Protein AF-A0AAD9BSB8-F1 (afdb_monomer)

Secondary structure (DSSP, 8-state):
-HHHHHHHHHHS----TTS---PPP-TTTT-EEEEESSSEEEEESTTHHHHHIIIIIHHHHHHHHH--

Mean predicted aligned error: 5.25 Å

Nearest PDB structures (foldseek):
  8axc-assembly3_C  TM=9.647E-01  e=2.989E-04  Mus musculus
  8axc-assembly1_A  TM=9.652E-01  e=3.656E-04  Mus musculus
  5lkr-assembly2_B  TM=8.910E-01  e=3.836E-03  Homo sapiens
  3vkf-assembly2_A  TM=8.926E-01  e=3.764E-02  Rattus norvegicus
  3vkf-assembly1_B  TM=8.869E-01  e=3.520E-02  Rattus norvegicus

Sequence (68 aa):
MMARWSNFARTGSPNGPGL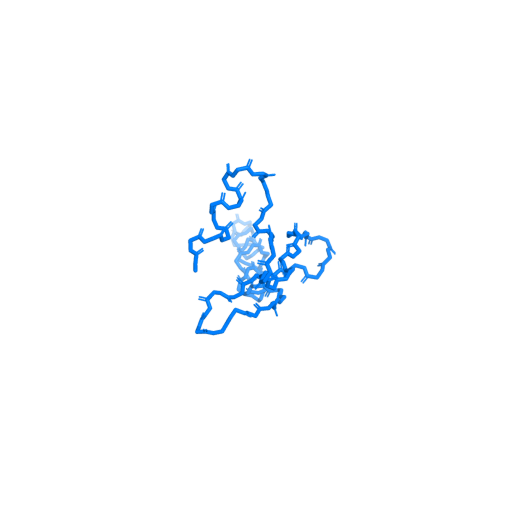VSWPQYDRQQQQEYMELGLMQTLKQNLKKERVHFASVVLTQQLEQSAGD

Organism: Dissostichus eleginoides (NCBI:txid100907)

pLDDT: mean 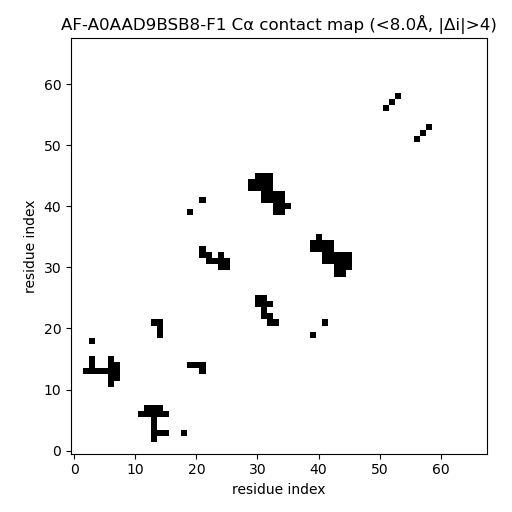89.82, std 7.5, range [51.06, 96.94]

InterPro domains:
  IPR002018 Carboxylesterase, type B [PF00135] (1-53)
  IPR029058 Alpha/Beta hydrolase fold [G3DSA:3.40.50.1820] (1-67)
  IPR029058 Alpha/Beta hydrolase fold [SSF53474] (1-53)

Radius of gyration: 17.57 Å; Cα contacts (8 Å, |Δi|>4): 58; chains: 1; bounding box: 34×25×54 Å

Solvent-accessible surface area (backbone atoms only — not comparable to full-atom values): 4278 Å² total; per-residue (Å²): 120,64,67,37,54,55,30,25,77,73,72,76,41,50,56,55,92,98,52,80,84,69,75,80,74,36,91,86,59,72,34,45,44,77,44,87,57,100,64,76,41,82,45,57,50,80,64,47,69,60,52,46,39,61,68,46,54,49,49,53,50,52,55,58,66,71,76,111

Structure (mmCIF, N/C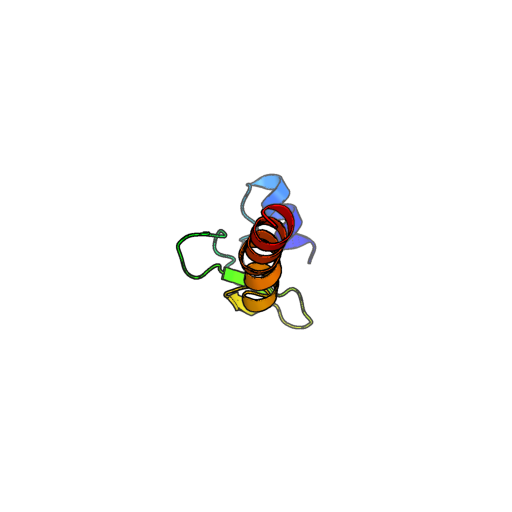A/C/O backbone):
data_AF-A0AAD9BSB8-F1
#
_entry.id   AF-A0AAD9BSB8-F1
#
loop_
_atom_site.group_PDB
_atom_site.id
_atom_site.type_symbol
_atom_site.label_atom_id
_atom_site.label_alt_id
_atom_site.label_comp_id
_atom_site.label_asym_id
_atom_site.label_entity_id
_atom_site.label_seq_id
_atom_site.pdbx_PDB_ins_code
_atom_site.Cartn_x
_atom_site.Cartn_y
_atom_site.Cartn_z
_atom_site.occupancy
_atom_site.B_iso_or_equiv
_atom_site.auth_seq_id
_atom_site.auth_comp_id
_atom_site.auth_asym_id
_atom_site.auth_atom_id
_atom_site.pdbx_PDB_model_num
ATOM 1 N N . MET A 1 1 ? 8.818 -10.168 -10.509 1.00 66.19 1 MET A N 1
ATOM 2 C CA . MET A 1 1 ? 8.884 -9.651 -9.123 1.00 66.19 1 MET A CA 1
ATOM 3 C C . MET A 1 1 ? 10.063 -8.699 -8.916 1.00 66.19 1 MET A C 1
ATOM 5 O O . MET A 1 1 ? 9.835 -7.569 -8.513 1.00 66.19 1 MET A O 1
ATOM 9 N N . MET A 1 2 ? 11.297 -9.106 -9.247 1.00 83.69 2 MET A N 1
ATOM 10 C CA . MET A 1 2 ? 12.512 -8.324 -8.948 1.00 83.69 2 MET A CA 1
ATOM 11 C C . MET A 1 2 ? 12.575 -6.943 -9.621 1.00 83.69 2 MET A C 1
ATOM 13 O O . MET A 1 2 ? 12.989 -5.993 -8.974 1.00 83.69 2 MET A O 1
ATOM 17 N N . ALA A 1 3 ? 12.103 -6.803 -10.867 1.00 86.25 3 ALA A N 1
ATOM 18 C C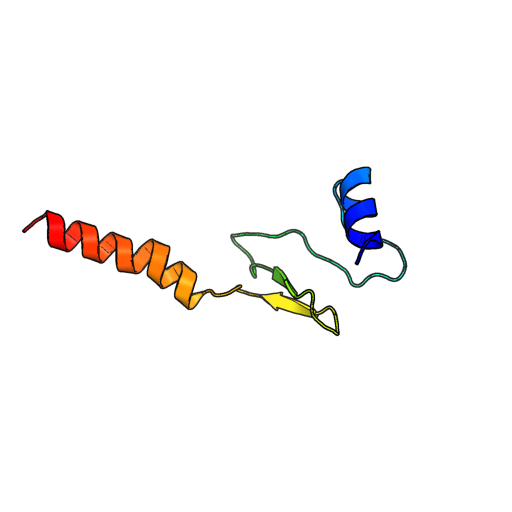A . ALA A 1 3 ? 12.199 -5.543 -11.619 1.00 86.25 3 ALA A CA 1
ATOM 19 C C . ALA A 1 3 ? 11.524 -4.340 -10.922 1.00 86.25 3 ALA A C 1
ATOM 21 O O . ALA A 1 3 ? 12.079 -3.244 -10.895 1.00 86.25 3 ALA A O 1
ATOM 22 N N . ARG A 1 4 ? 10.350 -4.544 -10.305 1.00 88.69 4 ARG A N 1
ATOM 23 C CA . ARG A 1 4 ? 9.633 -3.486 -9.565 1.00 88.69 4 ARG A CA 1
ATOM 24 C C . ARG A 1 4 ? 10.419 -3.044 -8.333 1.00 88.69 4 ARG A C 1
ATOM 26 O O . ARG A 1 4 ? 10.575 -1.852 -8.100 1.00 8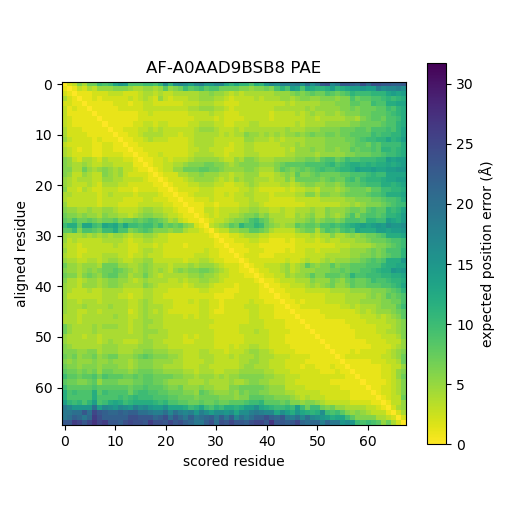8.69 4 ARG A O 1
ATOM 33 N N . TRP A 1 5 ? 10.968 -4.000 -7.585 1.00 90.19 5 TRP A N 1
ATOM 34 C CA . TRP A 1 5 ? 11.781 -3.720 -6.402 1.00 90.19 5 TRP A CA 1
ATOM 35 C C . TRP A 1 5 ? 13.125 -3.082 -6.753 1.00 90.19 5 TRP A C 1
ATOM 37 O O . TRP A 1 5 ? 13.543 -2.154 -6.069 1.00 90.19 5 TRP A O 1
ATOM 47 N N . SER A 1 6 ? 13.773 -3.504 -7.845 1.00 93.19 6 SER A N 1
ATOM 48 C CA . SER A 1 6 ? 15.008 -2.868 -8.316 1.00 93.19 6 SER A CA 1
ATOM 49 C C . SER A 1 6 ? 14.780 -1.435 -8.791 1.00 93.19 6 SER A C 1
ATOM 51 O O . SER A 1 6 ? 15.629 -0.581 -8.554 1.00 93.19 6 SER A O 1
ATOM 53 N N . ASN A 1 7 ? 13.642 -1.156 -9.437 1.00 92.62 7 ASN A N 1
ATOM 54 C CA . ASN A 1 7 ? 13.275 0.206 -9.828 1.00 92.62 7 ASN A CA 1
ATOM 55 C C . ASN A 1 7 ? 13.019 1.063 -8.590 1.00 92.62 7 ASN A C 1
ATOM 57 O O . ASN A 1 7 ? 13.628 2.121 -8.453 1.00 92.62 7 ASN A O 1
ATOM 61 N N . PHE A 1 8 ? 12.227 0.555 -7.641 1.00 92.88 8 PHE A N 1
ATOM 62 C CA . PHE A 1 8 ? 11.959 1.248 -6.385 1.00 92.88 8 PHE A CA 1
ATOM 63 C C . PHE A 1 8 ? 13.246 1.567 -5.613 1.00 92.88 8 PHE A C 1
ATOM 65 O O . PHE A 1 8 ? 13.447 2.708 -5.215 1.00 92.88 8 PHE A O 1
ATOM 72 N N . ALA A 1 9 ? 14.160 0.601 -5.477 1.00 93.81 9 ALA A N 1
ATOM 73 C CA . ALA A 1 9 ? 15.443 0.809 -4.805 1.00 93.81 9 ALA A CA 1
ATOM 74 C C . ALA A 1 9 ? 16.329 1.866 -5.492 1.00 93.81 9 ALA A C 1
ATOM 76 O O . ALA A 1 9 ? 17.156 2.488 -4.833 1.00 93.81 9 ALA A O 1
ATOM 77 N N . ARG A 1 10 ? 16.173 2.072 -6.808 1.00 93.44 10 ARG A N 1
ATOM 78 C CA . ARG A 1 10 ? 16.976 3.023 -7.590 1.00 93.44 10 ARG A CA 1
ATOM 79 C C . ARG A 1 10 ? 16.371 4.424 -7.644 1.00 93.44 10 ARG A C 1
ATOM 81 O O . ARG A 1 10 ? 17.118 5.395 -7.622 1.00 93.44 10 ARG A O 1
ATOM 88 N N . THR A 1 11 ? 15.053 4.535 -7.792 1.00 93.94 11 THR A N 1
ATOM 89 C CA . THR A 1 11 ? 14.378 5.805 -8.127 1.00 93.94 11 THR A CA 1
ATOM 90 C C . THR A 1 11 ? 13.277 6.197 -7.147 1.00 93.94 11 THR A C 1
ATOM 92 O O . THR A 1 11 ? 12.679 7.257 -7.302 1.00 93.94 11 THR A O 1
ATOM 95 N N . GLY A 1 12 ? 12.954 5.344 -6.172 1.00 91.38 12 GLY A N 1
ATOM 96 C CA . GLY A 1 12 ? 11.788 5.512 -5.304 1.00 91.38 12 GLY A CA 1
ATOM 97 C C . GLY A 1 12 ? 10.452 5.193 -5.986 1.00 91.38 12 GLY A C 1
ATOM 98 O O . GLY A 1 12 ? 9.413 5.246 -5.336 1.00 91.38 12 GLY A O 1
ATOM 99 N N . SER A 1 13 ? 10.454 4.819 -7.273 1.00 92.19 13 SER A N 1
ATOM 100 C CA . SER A 1 13 ? 9.256 4.438 -8.024 1.00 92.19 13 SER A CA 1
ATOM 101 C C . SER A 1 13 ? 9.373 3.002 -8.536 1.00 92.19 13 SER A C 1
ATOM 103 O O . SER A 1 13 ? 10.353 2.662 -9.200 1.00 92.19 13 SER A O 1
ATOM 105 N N . PRO A 1 14 ? 8.383 2.132 -8.280 1.00 91.88 14 PRO A N 1
ATOM 106 C CA . PRO A 1 14 ? 8.408 0.756 -8.769 1.00 91.88 14 PRO A CA 1
ATOM 107 C C . PRO A 1 14 ? 8.048 0.641 -10.262 1.00 91.88 14 PRO A C 1
ATOM 109 O O . PRO A 1 14 ? 8.113 -0.452 -10.832 1.00 91.88 14 PRO A O 1
ATOM 112 N N . ASN A 1 15 ? 7.638 1.747 -10.891 1.00 92.62 15 ASN A N 1
ATOM 113 C CA . ASN A 1 15 ? 7.180 1.787 -12.275 1.00 92.62 15 ASN A CA 1
ATOM 114 C C . ASN A 1 15 ? 8.347 1.712 -13.266 1.00 92.62 15 ASN A C 1
ATOM 116 O O . ASN A 1 15 ? 9.471 2.114 -12.974 1.00 92.62 15 ASN A O 1
ATOM 120 N N . GLY A 1 16 ? 8.080 1.172 -14.453 1.00 88.19 16 GLY A N 1
ATOM 121 C CA . GLY A 1 16 ? 9.066 1.055 -15.522 1.00 88.19 16 GLY A CA 1
ATOM 122 C C . GLY A 1 16 ? 8.469 0.466 -16.802 1.00 88.19 16 GLY A C 1
ATOM 123 O O . GLY A 1 16 ? 7.320 0.018 -16.787 1.00 88.19 16 GLY A O 1
ATOM 124 N N . PRO A 1 17 ? 9.226 0.459 -17.911 1.00 86.44 17 PRO A N 1
ATOM 125 C CA . PRO A 1 17 ? 8.745 -0.050 -19.192 1.00 86.44 17 PRO A CA 1
ATOM 126 C C . PRO A 1 17 ? 8.229 -1.493 -19.090 1.00 86.44 17 PRO A C 1
ATOM 128 O O . PRO A 1 17 ? 8.875 -2.347 -18.484 1.00 86.44 17 PRO A O 1
ATOM 131 N N . GLY A 1 18 ? 7.058 -1.763 -19.675 1.00 84.06 18 GLY A N 1
ATOM 132 C CA . GLY A 1 18 ? 6.444 -3.098 -19.690 1.00 84.06 18 GLY A CA 1
ATOM 133 C C . GLY A 1 18 ? 5.808 -3.550 -18.367 1.00 84.06 18 GLY A C 1
ATOM 134 O O . GLY A 1 18 ? 5.350 -4.687 -18.275 1.00 84.06 18 GLY A O 1
ATOM 135 N N . LEU A 1 19 ? 5.761 -2.691 -17.343 1.00 85.69 19 LEU A N 1
ATOM 136 C CA . LEU A 1 19 ? 5.107 -2.979 -16.066 1.00 85.69 19 LEU A CA 1
ATOM 137 C C . LEU A 1 19 ? 3.769 -2.241 -15.964 1.00 85.69 19 LEU A C 1
ATOM 139 O O . LEU A 1 19 ? 3.660 -1.077 -16.343 1.00 85.69 19 LEU A O 1
ATOM 1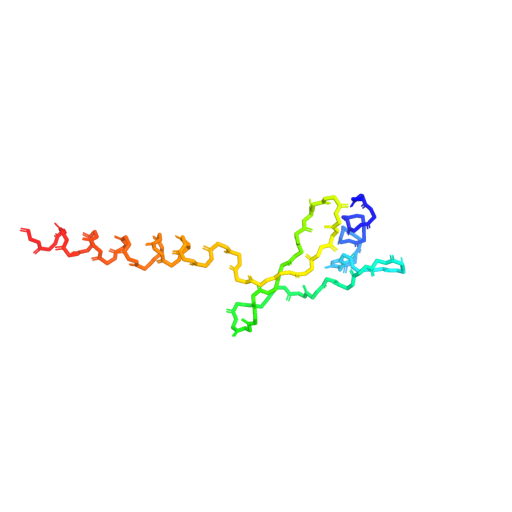43 N N . VAL A 1 20 ? 2.761 -2.904 -15.388 1.00 85.00 20 VAL A N 1
ATOM 144 C CA . VAL A 1 20 ? 1.491 -2.258 -15.024 1.00 85.00 20 VAL A CA 1
ATOM 145 C C . VAL A 1 20 ? 1.766 -1.145 -14.015 1.00 85.00 20 VAL A C 1
ATOM 147 O O . VAL A 1 20 ? 2.494 -1.365 -13.037 1.00 85.00 20 VAL A O 1
ATOM 150 N N . SER A 1 21 ? 1.167 0.023 -14.256 1.00 88.56 21 SER A N 1
ATOM 151 C CA . SER A 1 21 ? 1.293 1.187 -13.382 1.00 88.56 21 SER A CA 1
ATOM 152 C C . SER A 1 21 ? 0.925 0.832 -11.941 1.00 88.56 21 SER A C 1
ATOM 154 O O . SER A 1 21 ? -0.094 0.198 -11.676 1.00 88.56 21 SER A O 1
ATOM 156 N N . TRP A 1 22 ? 1.787 1.213 -11.007 1.00 90.94 22 TRP A N 1
ATOM 157 C CA . TRP A 1 22 ? 1.549 1.186 -9.574 1.00 90.94 22 TRP A CA 1
ATOM 158 C C . TRP A 1 22 ? 1.396 2.632 -9.104 1.00 90.94 22 TRP A C 1
ATOM 160 O O . TRP A 1 22 ? 2.406 3.345 -9.039 1.00 90.94 22 TRP A O 1
ATOM 170 N N . PRO A 1 23 ? 0.172 3.092 -8.806 1.00 90.44 23 PRO A N 1
ATOM 171 C CA . PRO A 1 23 ? -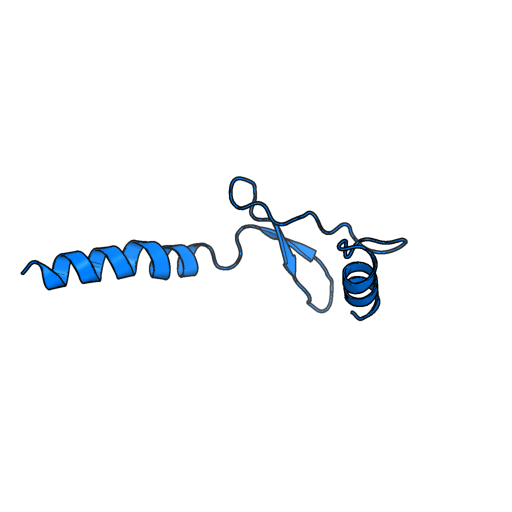0.012 4.401 -8.212 1.00 90.44 23 PRO A CA 1
ATOM 172 C C . PRO A 1 23 ? 0.558 4.411 -6.792 1.00 90.44 23 PRO A C 1
ATOM 174 O O . PRO A 1 23 ? 0.646 3.381 -6.115 1.00 90.44 23 PRO A O 1
ATOM 177 N N . GLN A 1 24 ? 0.974 5.591 -6.349 1.00 91.75 24 GLN A N 1
ATOM 178 C CA . GLN A 1 24 ? 1.385 5.795 -4.969 1.00 91.75 24 GLN A CA 1
ATOM 179 C C . GLN A 1 24 ? 0.183 5.595 -4.042 1.00 91.75 24 GLN A C 1
ATOM 181 O O . GLN A 1 24 ? -0.921 6.040 -4.341 1.00 91.75 24 GLN A O 1
ATOM 186 N N . TYR A 1 25 ? 0.411 4.950 -2.898 1.00 92.19 25 TYR A N 1
ATOM 187 C CA . TYR A 1 25 ? -0.639 4.783 -1.903 1.00 92.19 25 TYR A CA 1
ATOM 188 C C . TYR A 1 25 ? -1.050 6.137 -1.314 1.00 92.19 25 TYR A C 1
ATOM 190 O O . TYR A 1 25 ? -0.216 6.870 -0.776 1.00 92.19 25 TYR A O 1
ATOM 198 N N . ASP A 1 26 ? -2.346 6.425 -1.366 1.00 91.94 26 ASP A N 1
ATOM 199 C CA . ASP A 1 26 ? -2.960 7.611 -0.780 1.00 91.94 26 ASP A CA 1
ATOM 200 C C . ASP A 1 26 ? -4.033 7.181 0.231 1.00 91.94 26 ASP A C 1
ATOM 202 O O . ASP A 1 26 ? -4.946 6.414 -0.083 1.00 91.94 26 ASP A O 1
ATOM 206 N N . ARG A 1 27 ? -3.907 7.680 1.468 1.00 86.19 27 ARG A N 1
ATOM 207 C CA . ARG A 1 27 ? -4.824 7.377 2.577 1.00 86.19 27 ARG A CA 1
ATOM 208 C C . ARG A 1 27 ? -6.198 8.027 2.432 1.00 86.19 27 ARG A C 1
ATOM 210 O O . ARG A 1 27 ? -7.142 7.495 3.010 1.00 86.19 27 ARG A O 1
ATOM 217 N N . GLN A 1 28 ? -6.284 9.159 1.741 1.00 86.25 28 GLN A N 1
ATOM 218 C CA . GLN A 1 28 ? -7.495 9.960 1.556 1.00 86.25 28 GLN A CA 1
ATOM 219 C C . GLN A 1 28 ? -8.246 9.597 0.270 1.00 86.25 28 GLN A C 1
ATOM 221 O O . GLN A 1 28 ? -9.452 9.814 0.193 1.00 86.25 28 GLN A O 1
ATOM 226 N N . GLN A 1 29 ? -7.551 9.042 -0.7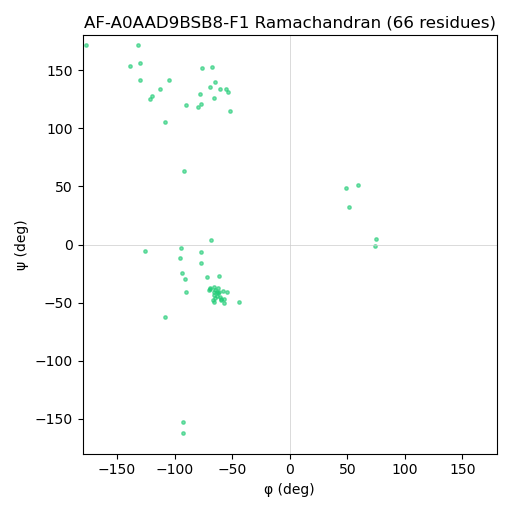25 1.00 84.50 29 GLN A N 1
ATOM 227 C CA . GLN A 1 29 ? -8.162 8.571 -1.971 1.00 84.50 29 GLN A CA 1
ATOM 228 C C . GLN A 1 29 ? -8.535 7.077 -1.901 1.00 84.50 29 GLN A C 1
ATOM 230 O O . GLN A 1 29 ? -8.819 6.532 -0.837 1.00 84.50 29 GLN A O 1
ATOM 235 N N . GLN A 1 30 ? -8.558 6.396 -3.049 1.00 82.62 30 GLN A N 1
ATOM 236 C CA . GLN A 1 30 ? -9.062 5.032 -3.232 1.00 82.62 30 GLN A CA 1
ATOM 237 C C . GLN A 1 30 ? -8.214 3.932 -2.546 1.00 82.62 30 GLN A C 1
ATOM 239 O O . GLN A 1 30 ? -8.535 2.751 -2.680 1.00 82.62 30 GLN A O 1
ATOM 244 N N . GLN A 1 31 ? -7.165 4.292 -1.786 1.00 90.75 31 GLN A N 1
ATOM 245 C CA . GLN A 1 31 ? -6.290 3.365 -1.051 1.00 90.75 31 GLN A CA 1
ATOM 246 C C . GLN A 1 31 ? -5.812 2.204 -1.935 1.00 90.75 31 GLN A C 1
ATOM 248 O O . GLN A 1 31 ? -5.941 1.024 -1.590 1.00 90.75 31 GLN A O 1
ATOM 253 N N . GLU A 1 32 ? -5.318 2.560 -3.120 1.00 93.75 32 GLU A N 1
ATOM 254 C CA . GLU A 1 32 ? -4.912 1.611 -4.149 1.00 93.75 32 GLU A CA 1
ATOM 255 C C . GLU A 1 32 ? -3.660 0.838 -3.739 1.00 93.75 32 GLU A C 1
ATOM 257 O O . GLU A 1 32 ? -2.671 1.397 -3.263 1.00 93.75 32 GLU A O 1
ATOM 262 N N . TYR A 1 33 ? -3.682 -0.469 -3.965 1.00 93.00 33 TYR A N 1
ATOM 263 C CA . TYR A 1 33 ? -2.556 -1.355 -3.728 1.00 93.00 33 TYR A CA 1
ATOM 264 C C . TYR A 1 33 ? -2.420 -2.363 -4.868 1.00 93.00 33 TYR A C 1
ATOM 266 O O . TYR A 1 33 ? -3.389 -2.721 -5.538 1.00 93.00 33 TYR A O 1
ATOM 274 N N . MET A 1 34 ? -1.197 -2.842 -5.081 1.00 92.69 34 MET A N 1
ATOM 275 C CA . MET A 1 34 ? -0.928 -3.908 -6.039 1.00 92.69 34 MET A CA 1
ATOM 276 C C . MET A 1 34 ? -1.028 -5.263 -5.337 1.00 92.69 34 MET A C 1
ATOM 278 O O . MET A 1 34 ? -0.263 -5.542 -4.411 1.00 92.69 34 MET A O 1
ATOM 282 N N . GLU A 1 35 ? -1.935 -6.125 -5.789 1.00 92.25 35 GLU A N 1
ATOM 283 C CA . GLU A 1 35 ? -1.956 -7.526 -5.384 1.00 92.25 35 GLU A CA 1
ATOM 284 C C . GLU A 1 35 ? -0.899 -8.299 -6.177 1.00 92.25 35 GLU A C 1
ATOM 286 O O . GLU A 1 35 ? -0.950 -8.394 -7.404 1.00 92.25 35 GLU A O 1
ATOM 291 N N . LEU A 1 36 ? 0.076 -8.860 -5.464 1.00 89.00 36 LEU A N 1
ATOM 292 C CA . LEU A 1 36 ? 1.184 -9.613 -6.047 1.00 89.00 36 LEU A CA 1
ATOM 293 C C . LEU A 1 36 ? 0.843 -11.112 -6.110 1.00 89.00 36 LEU A C 1
ATOM 295 O O . LEU A 1 36 ? 1.472 -11.928 -5.440 1.00 89.00 36 LEU A O 1
ATOM 299 N N . GLY A 1 37 ? -0.193 -11.452 -6.884 1.00 86.25 37 GLY A N 1
ATOM 300 C CA . GLY A 1 37 ? -0.608 -12.831 -7.168 1.00 86.25 37 GLY A CA 1
ATOM 301 C C . GLY A 1 37 ? 0.020 -13.403 -8.446 1.00 86.25 37 GLY A C 1
ATOM 302 O O . GLY A 1 37 ? 0.987 -12.856 -8.976 1.00 86.25 37 GLY A O 1
ATOM 303 N N . LEU A 1 38 ? -0.562 -14.490 -8.977 1.00 87.12 38 LEU A N 1
ATOM 304 C CA . LEU A 1 38 ? -0.186 -15.056 -10.289 1.00 87.12 38 LEU A CA 1
ATOM 305 C C . LEU A 1 38 ? -0.260 -14.000 -11.401 1.00 87.12 38 LEU A C 1
ATOM 307 O O . LEU A 1 38 ? 0.628 -13.908 -12.245 1.00 87.12 38 LEU A O 1
ATOM 311 N N . MET A 1 39 ? -1.305 -13.174 -11.356 1.00 85.25 39 MET A N 1
ATOM 312 C CA . MET A 1 39 ? -1.422 -11.955 -12.142 1.00 85.25 39 MET A CA 1
ATOM 313 C C . MET A 1 39 ? -1.377 -10.761 -11.194 1.00 85.25 39 MET A C 1
ATOM 315 O O . MET A 1 39 ? -2.045 -10.748 -10.160 1.00 85.25 39 MET A O 1
ATOM 319 N N . GLN A 1 40 ? -0.581 -9.759 -11.554 1.00 86.19 40 GLN A N 1
ATOM 320 C CA . GLN A 1 40 ? -0.509 -8.512 -10.801 1.00 86.19 40 GLN A CA 1
ATOM 321 C C . GLN A 1 40 ? -1.732 -7.666 -11.136 1.00 86.19 40 GLN A C 1
ATOM 323 O O . GLN A 1 40 ? -1.945 -7.333 -12.302 1.00 86.19 40 GLN A O 1
ATOM 328 N N . THR A 1 41 ? -2.532 -7.336 -10.126 1.00 90.38 41 THR A N 1
ATOM 329 C CA . THR A 1 41 ? -3.752 -6.540 -10.299 1.00 90.38 41 THR A CA 1
ATOM 330 C C . THR A 1 41 ? -3.787 -5.383 -9.314 1.00 90.38 41 THR A C 1
ATOM 332 O O . THR A 1 41 ? -3.373 -5.519 -8.162 1.00 90.38 41 THR A O 1
ATOM 335 N N . LEU A 1 42 ? -4.282 -4.232 -9.772 1.00 91.44 42 LEU A N 1
ATOM 336 C CA . LEU A 1 42 ? -4.594 -3.119 -8.885 1.00 91.44 42 LEU A CA 1
ATOM 337 C C . LEU A 1 42 ? -5.911 -3.399 -8.176 1.00 91.44 42 LEU A C 1
ATOM 339 O O . LEU A 1 42 ? -6.914 -3.738 -8.804 1.00 91.44 42 LEU A O 1
ATOM 343 N N . LYS A 1 43 ? -5.888 -3.249 -6.858 1.00 93.00 43 LYS A N 1
ATOM 344 C CA . LYS A 1 43 ? -7.047 -3.357 -5.981 1.00 93.00 43 LYS A CA 1
ATOM 345 C C . LYS A 1 43 ? -7.073 -2.166 -5.038 1.00 93.00 43 LYS A C 1
ATOM 347 O O . LYS A 1 43 ? -6.141 -1.372 -4.982 1.00 93.00 43 LYS A O 1
ATOM 352 N N . GLN A 1 44 ? -8.163 -2.037 -4.302 1.00 94.50 44 GLN A N 1
ATOM 353 C CA . GLN A 1 44 ? -8.429 -0.905 -3.425 1.00 94.50 44 GLN A CA 1
ATOM 354 C C . GLN A 1 44 ? -8.836 -1.407 -2.049 1.00 94.50 44 GLN A C 1
ATOM 356 O O . GLN A 1 44 ? -9.360 -2.516 -1.929 1.00 94.50 44 GLN A O 1
ATOM 361 N N . ASN A 1 45 ? -8.649 -0.576 -1.022 1.00 93.19 45 ASN A N 1
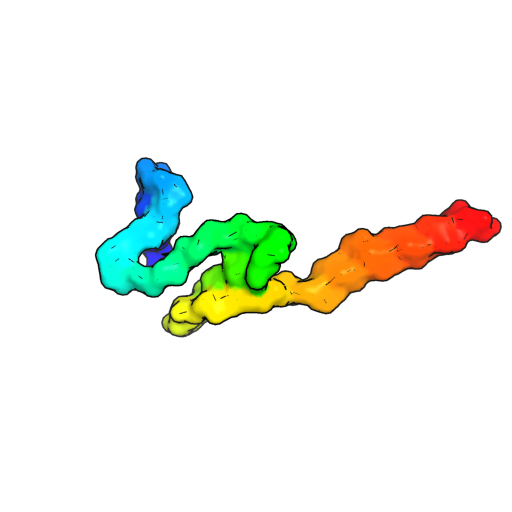ATOM 362 C CA . ASN A 1 45 ? -9.223 -0.812 0.305 1.00 93.19 45 ASN A CA 1
ATOM 363 C C . ASN A 1 45 ? -8.763 -2.143 0.950 1.00 93.19 45 ASN A C 1
ATOM 365 O O . ASN A 1 45 ? -9.584 -2.949 1.404 1.00 93.19 45 ASN A O 1
ATOM 369 N N . LEU A 1 46 ? -7.445 -2.392 0.993 1.00 94.44 46 LEU A N 1
ATOM 370 C CA . LEU A 1 46 ? -6.870 -3.641 1.514 1.00 94.44 46 LEU A CA 1
ATOM 371 C C . LEU A 1 46 ? -7.401 -3.969 2.918 1.00 94.44 46 LEU A C 1
ATOM 373 O O . LEU A 1 46 ? -7.102 -3.274 3.885 1.00 94.44 46 LEU A O 1
ATOM 377 N N . LYS A 1 47 ? -8.152 -5.074 3.032 1.00 94.81 47 LYS A N 1
ATOM 378 C CA . LYS A 1 47 ? -8.719 -5.571 4.301 1.00 94.81 47 LYS A CA 1
ATOM 379 C C . LYS A 1 47 ? -9.493 -4.497 5.088 1.00 94.81 47 LYS A C 1
ATOM 381 O O . LYS A 1 47 ? -9.511 -4.552 6.317 1.00 94.81 47 LYS A O 1
ATOM 386 N N . LYS A 1 48 ? -10.143 -3.553 4.396 1.00 94.19 48 LYS A N 1
ATOM 387 C CA . LYS A 1 48 ? -10.802 -2.374 4.988 1.00 94.19 48 LYS A CA 1
ATOM 388 C C . LYS A 1 48 ? -11.620 -2.676 6.240 1.00 94.19 48 LYS A C 1
ATOM 390 O O . LYS A 1 48 ? -11.414 -2.028 7.257 1.00 94.19 48 LYS A O 1
ATOM 395 N N . GLU A 1 49 ? -12.493 -3.680 6.198 1.00 95.31 49 GLU A N 1
ATOM 396 C CA . GLU A 1 49 ? -13.345 -4.033 7.342 1.00 95.31 49 GLU A CA 1
ATOM 397 C C . GLU A 1 49 ? -12.541 -4.488 8.563 1.00 95.31 49 GLU A C 1
ATOM 399 O O . GLU A 1 49 ? -12.832 -4.080 9.683 1.00 95.31 49 GLU A O 1
ATOM 404 N N . ARG A 1 50 ? -11.485 -5.285 8.359 1.00 96.31 50 ARG A N 1
ATOM 405 C CA . ARG A 1 50 ? -10.635 -5.768 9.457 1.00 96.31 50 ARG A CA 1
ATOM 406 C C . ARG A 1 50 ? -9.793 -4.649 10.053 1.00 96.31 50 ARG A C 1
ATOM 408 O O . ARG A 1 50 ? -9.621 -4.610 11.265 1.00 96.31 50 ARG A O 1
ATOM 415 N N . VAL A 1 51 ? -9.280 -3.751 9.211 1.00 94.94 51 VAL A N 1
ATOM 416 C CA . VAL A 1 51 ? -8.542 -2.564 9.664 1.00 94.94 51 VAL A CA 1
ATOM 417 C C . VAL A 1 51 ? -9.472 -1.643 10.451 1.00 94.94 51 VAL A C 1
ATOM 419 O O . VAL A 1 51 ? -9.127 -1.232 11.551 1.00 94.94 51 VAL A O 1
ATOM 422 N N . HIS A 1 52 ? -10.679 -1.384 9.942 1.00 95.44 52 HIS A N 1
ATOM 423 C CA . HIS A 1 52 ? -11.679 -0.583 10.644 1.00 95.44 52 HIS A CA 1
ATOM 424 C C . HIS A 1 52 ? -12.058 -1.202 11.991 1.00 95.44 52 HIS A C 1
ATOM 426 O O . HIS A 1 52 ? -12.065 -0.518 13.011 1.00 95.44 52 HIS A O 1
ATOM 432 N N . PHE A 1 53 ? -12.321 -2.508 12.015 1.00 96.94 53 PHE A N 1
ATOM 433 C CA . PHE A 1 53 ? -12.603 -3.219 13.253 1.00 96.94 53 PHE A CA 1
ATOM 434 C C . PHE A 1 53 ? -11.458 -3.067 14.261 1.00 96.94 53 PHE A C 1
ATOM 436 O O . PHE A 1 53 ? -11.695 -2.669 15.395 1.00 96.94 53 PHE A O 1
ATOM 443 N N . ALA A 1 54 ? -10.216 -3.322 13.843 1.00 96.94 54 ALA A N 1
ATOM 444 C CA . ALA A 1 54 ? -9.073 -3.295 14.745 1.00 96.94 54 ALA A CA 1
ATOM 445 C C . ALA A 1 54 ? -8.714 -1.888 15.248 1.00 96.94 54 ALA A C 1
ATOM 447 O O . ALA A 1 54 ? -8.319 -1.743 16.399 1.00 96.94 54 ALA A O 1
ATOM 448 N N . SER A 1 55 ? -8.825 -0.863 14.399 1.00 94.81 55 SER A N 1
ATOM 449 C CA . SER A 1 55 ? -8.397 0.500 14.736 1.00 94.81 55 SER A CA 1
ATOM 450 C C . SER A 1 55 ? -9.494 1.356 15.365 1.00 94.81 55 SER A C 1
ATOM 452 O O . SER A 1 55 ? -9.179 2.247 16.149 1.00 94.81 55 SER A O 1
ATOM 454 N N . VAL A 1 56 ? -10.762 1.112 15.021 1.00 95.88 56 VAL A N 1
ATOM 455 C CA . VAL A 1 56 ? -11.900 1.915 15.493 1.00 95.88 56 VAL A CA 1
ATOM 456 C C . VAL A 1 56 ? -12.717 1.126 16.505 1.00 95.88 56 VAL A C 1
ATOM 458 O O . VAL A 1 56 ? -12.787 1.512 17.667 1.00 95.88 56 VAL A O 1
ATOM 461 N N . VAL A 1 57 ? -13.297 0.001 16.081 1.00 95.94 57 VAL A N 1
ATOM 462 C CA . VAL A 1 57 ? -14.288 -0.728 16.889 1.00 95.94 57 VAL A CA 1
ATOM 463 C C . VAL A 1 57 ? -13.660 -1.301 18.158 1.00 95.94 57 VAL A C 1
ATOM 465 O O . VAL A 1 57 ? -14.187 -1.088 19.244 1.00 95.94 57 VAL A O 1
ATOM 468 N N . LEU A 1 58 ? -12.525 -1.997 18.041 1.00 96.06 58 LEU A N 1
ATOM 469 C CA . LEU A 1 58 ? -11.836 -2.568 19.201 1.00 96.06 58 LEU A CA 1
ATOM 470 C C . LEU A 1 58 ? -11.403 -1.487 20.193 1.00 96.06 58 LEU A C 1
ATOM 472 O O . LEU A 1 58 ? -11.630 -1.642 21.388 1.00 96.06 58 LEU A O 1
ATOM 476 N N . THR A 1 59 ? -10.821 -0.390 19.705 1.00 95.56 59 THR A N 1
ATOM 477 C CA . THR A 1 59 ? -10.373 0.726 20.550 1.00 95.56 59 THR A CA 1
ATOM 478 C C . THR A 1 59 ? -11.538 1.323 21.338 1.00 95.56 59 THR A C 1
ATOM 480 O O . THR A 1 59 ? -11.449 1.446 22.555 1.00 95.56 59 THR A O 1
ATOM 483 N N . GLN A 1 60 ? -12.663 1.598 20.671 1.00 95.75 60 GLN A N 1
ATOM 484 C CA . GLN A 1 60 ? -13.865 2.138 21.314 1.00 95.75 60 GLN A CA 1
ATOM 485 C C . GLN A 1 60 ? -14.433 1.195 22.380 1.00 95.75 60 GLN A C 1
ATOM 487 O O . GLN A 1 60 ? -14.853 1.648 23.440 1.00 95.75 60 GLN A O 1
ATOM 492 N N . GLN A 1 61 ? -14.455 -0.114 22.117 1.00 94.75 61 GLN A N 1
ATOM 493 C CA . GLN A 1 61 ? -14.940 -1.099 23.088 1.00 94.75 61 GLN A CA 1
ATOM 494 C C . GLN A 1 61 ? -14.035 -1.178 24.321 1.00 94.75 61 GLN A C 1
ATOM 496 O O . GLN A 1 61 ? -14.541 -1.238 25.438 1.00 94.75 61 GLN A O 1
ATOM 501 N N . LEU A 1 62 ? -12.712 -1.130 24.134 1.00 95.19 62 LEU A N 1
ATOM 502 C CA . LEU A 1 62 ? -11.762 -1.130 25.247 1.00 95.19 62 LEU A CA 1
ATOM 503 C C . LEU A 1 62 ? -11.928 0.109 26.132 1.00 95.19 62 LEU A C 1
ATOM 505 O O . LEU A 1 62 ? -11.978 -0.029 27.351 1.00 95.19 62 LEU A O 1
ATOM 509 N N . GLU A 1 63 ? -12.076 1.292 25.534 1.00 93.50 63 GLU A N 1
ATOM 510 C CA . GLU A 1 63 ? -12.325 2.541 26.266 1.00 93.50 63 GLU A CA 1
ATOM 511 C C . GLU A 1 63 ? -13.644 2.500 27.048 1.00 93.50 63 GLU A C 1
ATOM 513 O O . GLU A 1 63 ? -13.684 2.908 28.205 1.00 93.50 63 GLU A O 1
ATOM 518 N N . GLN A 1 64 ? -14.708 1.955 26.450 1.00 90.56 64 GLN A N 1
ATOM 519 C CA . GLN A 1 64 ? -16.002 1.789 27.119 1.00 90.56 64 GLN A CA 1
ATOM 520 C C . GLN A 1 64 ? -15.925 0.807 28.292 1.00 90.56 64 GLN A C 1
ATOM 522 O O . GLN A 1 64 ? -16.514 1.067 29.332 1.00 90.56 64 GLN A O 1
ATOM 527 N N . SER A 1 65 ? -15.175 -0.290 28.147 1.00 88.00 65 SER A N 1
ATOM 528 C CA . SER A 1 65 ? -15.000 -1.291 29.210 1.00 88.00 65 SER A CA 1
ATOM 529 C C . SER A 1 65 ? -14.034 -0.881 30.324 1.00 88.00 65 SER A C 1
ATOM 531 O O . SER A 1 65 ? -14.007 -1.532 31.358 1.00 88.00 65 SER A O 1
ATOM 533 N N . ALA A 1 66 ? -13.209 0.147 30.108 1.00 78.50 66 ALA A N 1
ATOM 534 C CA . ALA A 1 66 ? -12.255 0.652 31.099 1.00 78.50 66 ALA A CA 1
ATOM 535 C C . ALA A 1 66 ? -12.804 1.836 31.917 1.00 78.50 66 ALA A C 1
ATOM 537 O O . ALA A 1 66 ? -12.166 2.258 32.881 1.00 78.50 66 ALA A O 1
ATOM 538 N N . GLY A 1 67 ? -13.937 2.407 31.496 1.00 66.12 67 GLY A N 1
ATOM 539 C CA . GLY A 1 67 ? -14.644 3.476 32.206 1.00 66.12 67 GLY A CA 1
ATOM 540 C C . GLY A 1 67 ? -15.764 2.995 33.137 1.00 66.12 67 GLY A C 1
ATOM 541 O O . GLY A 1 67 ? -16.367 3.840 33.798 1.00 66.12 67 GLY A O 1
ATOM 542 N N . ASP A 1 68 ? -16.031 1.686 33.169 1.00 51.06 68 ASP A N 1
ATOM 543 C CA . ASP A 1 68 ? -16.935 0.983 34.098 1.00 51.06 68 ASP A CA 1
ATOM 544 C C . ASP A 1 68 ? -16.096 0.229 35.146 1.00 51.06 68 ASP A C 1
ATOM 546 O O . ASP A 1 68 ? -16.450 0.280 36.347 1.00 51.06 68 ASP A O 1
#

Foldseek 3Di:
DVQLVVCCVVPVGSDDPPDDDDDDQDPPPQRWDWDPDVDTDIDGCVVVVVCCCVVPVVVVVVVVVVVD